Protein AF-A0A7W1J9X6-F1 (afdb_monomer_lite)

Structure (mmCIF, N/CA/C/O backbone):
data_AF-A0A7W1J9X6-F1
#
_entry.id   AF-A0A7W1J9X6-F1
#
loop_
_atom_site.group_PDB
_atom_site.id
_atom_site.type_symbol
_atom_site.label_atom_id
_atom_site.label_alt_id
_atom_site.label_comp_id
_atom_site.label_asym_id
_atom_site.label_entity_id
_atom_site.label_seq_id
_atom_site.pdbx_PDB_ins_code
_atom_site.Cartn_x
_atom_site.Cartn_y
_atom_site.Cartn_z
_atom_site.occupancy
_atom_site.B_iso_or_equiv
_atom_site.auth_seq_id
_atom_site.auth_comp_id
_atom_site.auth_asym_id
_atom_site.auth_atom_id
_atom_site.pdbx_PDB_model_num
ATOM 1 N N . MET A 1 1 ? -16.966 -8.847 -24.712 1.00 37.19 1 MET A N 1
ATOM 2 C CA . MET A 1 1 ? -15.550 -8.453 -24.554 1.00 37.19 1 MET A CA 1
ATOM 3 C C . MET A 1 1 ? -15.502 -7.247 -23.636 1.00 37.19 1 MET A C 1
ATOM 5 O O . MET A 1 1 ? -15.793 -6.146 -24.081 1.00 37.19 1 MET A O 1
ATOM 9 N N . HIS A 1 2 ? -15.243 -7.450 -22.344 1.00 47.31 2 HIS A N 1
ATOM 10 C CA . HIS A 1 2 ? -15.051 -6.329 -21.428 1.00 47.31 2 HIS A CA 1
ATOM 11 C C . HIS A 1 2 ? -13.643 -5.797 -21.663 1.00 47.31 2 HIS A C 1
ATOM 13 O O . HIS A 1 2 ? -12.661 -6.481 -21.385 1.00 47.31 2 HIS A O 1
ATOM 19 N N . THR A 1 3 ? -13.545 -4.612 -22.255 1.00 46.31 3 THR A N 1
ATOM 20 C CA . THR A 1 3 ? -12.292 -3.868 -22.336 1.00 46.31 3 THR A CA 1
ATOM 21 C C . THR A 1 3 ? -11.804 -3.653 -20.908 1.00 46.31 3 THR A C 1
ATOM 23 O O . THR A 1 3 ? -12.395 -2.864 -20.168 1.00 46.31 3 THR A O 1
ATOM 26 N N . SER A 1 4 ? -10.783 -4.409 -20.501 1.00 52.22 4 SER A N 1
ATOM 27 C CA . SER A 1 4 ? -10.165 -4.299 -19.182 1.00 52.22 4 SER A CA 1
ATOM 28 C C . SER A 1 4 ? -9.414 -2.969 -19.123 1.00 52.22 4 SER A C 1
ATOM 30 O O . SER A 1 4 ? -8.250 -2.862 -19.496 1.00 52.22 4 SER A O 1
ATOM 32 N N . SER A 1 5 ? -10.142 -1.907 -18.783 1.00 56.19 5 SER A N 1
ATOM 33 C CA . SER A 1 5 ? -9.592 -0.568 -18.639 1.00 56.19 5 SER A CA 1
ATOM 34 C C . SER A 1 5 ? -8.954 -0.465 -17.260 1.00 56.19 5 SER A C 1
ATOM 36 O O . SER A 1 5 ? -9.630 -0.232 -16.261 1.00 56.19 5 SER A O 1
ATOM 38 N N . THR A 1 6 ? -7.632 -0.618 -17.201 1.00 59.97 6 THR A N 1
ATOM 39 C CA . THR A 1 6 ? -6.830 -0.405 -15.983 1.00 59.97 6 THR A CA 1
ATOM 40 C C . THR A 1 6 ? -6.778 1.065 -15.554 1.00 59.97 6 THR A C 1
ATOM 42 O O . THR A 1 6 ? -6.213 1.385 -14.514 1.00 59.97 6 THR A O 1
ATOM 45 N N . VAL A 1 7 ? -7.410 1.976 -16.305 1.00 62.91 7 VAL A N 1
ATOM 46 C CA . VAL A 1 7 ? -7.394 3.431 -16.068 1.00 62.91 7 VAL A CA 1
ATOM 47 C C . VAL A 1 7 ? -7.962 3.805 -14.688 1.00 62.91 7 VAL A C 1
ATOM 49 O O . VAL A 1 7 ? -7.599 4.841 -14.130 1.00 62.91 7 VAL A O 1
ATOM 52 N N . ARG A 1 8 ? -8.830 2.958 -14.115 1.00 68.44 8 ARG A N 1
ATOM 53 C CA . ARG A 1 8 ? -9.405 3.147 -12.771 1.00 68.44 8 ARG A CA 1
ATOM 54 C C . ARG A 1 8 ? -8.599 2.487 -11.647 1.00 68.44 8 ARG A C 1
ATOM 56 O O . ARG A 1 8 ? -8.801 2.838 -10.491 1.00 68.44 8 ARG A O 1
ATOM 63 N N . PHE A 1 9 ? -7.649 1.606 -11.964 1.00 83.06 9 PHE A N 1
ATOM 64 C CA . PHE A 1 9 ? -6.801 0.935 -10.978 1.00 83.06 9 PHE A CA 1
ATOM 65 C C . PHE A 1 9 ? -5.562 1.780 -10.663 1.00 83.06 9 PHE A C 1
ATOM 67 O O . PHE A 1 9 ? -4.435 1.453 -11.030 1.00 83.06 9 PHE A O 1
ATOM 74 N N . ARG A 1 10 ? -5.774 2.928 -10.018 1.00 87.25 10 ARG A N 1
ATOM 75 C CA . ARG A 1 10 ? -4.690 3.827 -9.610 1.00 87.25 10 ARG A CA 1
ATOM 76 C C . ARG A 1 10 ? -5.007 4.503 -8.289 1.00 87.25 10 ARG A C 1
ATOM 78 O O . ARG A 1 10 ? -6.156 4.850 -8.026 1.00 87.25 10 ARG A O 1
ATOM 85 N N . LYS A 1 11 ? -3.967 4.762 -7.501 1.00 87.88 11 LYS A N 1
ATOM 86 C CA . LYS A 1 11 ? -4.084 5.528 -6.261 1.00 87.88 11 LYS A CA 1
ATOM 87 C C . LYS A 1 11 ? -4.317 7.008 -6.587 1.00 87.88 11 LYS A C 1
ATOM 89 O O . LYS A 1 11 ? -3.573 7.606 -7.363 1.00 87.88 11 LYS A O 1
ATOM 94 N N . LEU A 1 12 ? -5.374 7.587 -6.027 1.00 88.88 12 LEU A N 1
ATOM 95 C CA . LEU A 1 12 ? -5.723 9.003 -6.163 1.00 88.88 12 LEU A CA 1
ATOM 96 C C . LEU A 1 12 ? -5.308 9.775 -4.907 1.00 88.88 12 LEU A C 1
ATOM 98 O O . LEU A 1 12 ? -5.044 9.190 -3.862 1.00 88.88 12 LEU A O 1
ATOM 102 N N . LYS A 1 13 ? -5.315 11.111 -4.980 1.00 89.12 13 LYS A N 1
ATOM 103 C CA . LYS A 1 13 ? -4.979 11.983 -3.838 1.00 89.12 13 LYS A CA 1
ATOM 104 C C . LYS A 1 13 ? -5.860 11.734 -2.600 1.00 89.12 13 LYS A C 1
ATOM 106 O O . LYS A 1 13 ? -5.402 11.950 -1.488 1.00 89.12 13 LYS A O 1
ATOM 111 N N . GLY A 1 14 ? -7.105 11.296 -2.798 1.00 89.06 14 GLY A N 1
ATOM 112 C CA . GLY A 1 14 ? -8.040 10.961 -1.717 1.00 89.06 14 GLY A CA 1
ATOM 113 C C . GLY A 1 14 ? -7.953 9.515 -1.221 1.00 89.06 14 GLY A C 1
ATOM 114 O O . GLY A 1 14 ? -8.779 9.115 -0.410 1.00 89.06 14 GLY A O 1
ATOM 115 N N . CYS A 1 15 ? -7.022 8.707 -1.735 1.00 94.12 15 CYS A N 1
ATOM 116 C CA . CYS A 1 15 ? -6.839 7.338 -1.264 1.00 94.12 15 CYS A CA 1
ATOM 117 C C . CYS A 1 15 ? -6.107 7.310 0.084 1.00 94.12 15 CYS A C 1
ATOM 119 O O . CYS A 1 15 ? -5.119 8.032 0.248 1.00 94.12 15 CYS A O 1
ATOM 121 N N . PRO A 1 16 ? -6.526 6.447 1.026 1.00 94.06 16 PRO A N 1
ATOM 122 C CA . PRO A 1 16 ? -5.826 6.284 2.291 1.00 94.06 16 PRO A CA 1
ATOM 123 C C . PRO A 1 16 ? -4.407 5.733 2.078 1.00 94.06 16 PRO A C 1
ATOM 125 O O . PRO A 1 16 ? -4.109 5.033 1.101 1.00 94.06 16 PRO A O 1
ATOM 128 N N . SER A 1 17 ? -3.505 6.047 3.010 1.00 91.94 17 SER A N 1
ATOM 129 C CA . SER A 1 17 ? -2.170 5.441 3.029 1.00 91.94 17 SER A CA 1
ATOM 130 C C . SER A 1 17 ? -2.260 3.946 3.358 1.00 91.94 17 SER A C 1
ATOM 132 O O . SER A 1 17 ? -3.209 3.505 4.008 1.00 91.94 17 SER A O 1
ATOM 134 N N . ALA A 1 18 ? -1.255 3.168 2.945 1.00 90.06 18 ALA A N 1
ATOM 135 C CA . ALA A 1 18 ? -1.183 1.745 3.288 1.00 90.06 18 ALA A CA 1
ATOM 136 C C . ALA A 1 18 ? -1.166 1.528 4.814 1.00 90.06 18 ALA A C 1
ATOM 138 O O . ALA A 1 18 ? -1.856 0.652 5.319 1.00 90.06 18 ALA A O 1
ATOM 139 N N . GLU A 1 19 ? -0.466 2.392 5.556 1.00 90.94 19 GLU A N 1
ATOM 140 C CA . GLU A 1 19 ? -0.474 2.406 7.025 1.00 90.94 19 GLU A CA 1
ATOM 141 C C . GLU A 1 19 ? -1.880 2.632 7.598 1.00 90.94 19 GLU A C 1
ATOM 143 O O . GLU A 1 19 ? -2.291 1.945 8.528 1.00 90.94 19 GLU A O 1
ATOM 148 N N . THR A 1 20 ? -2.664 3.540 7.009 1.00 92.69 20 THR A N 1
ATOM 149 C CA . THR A 1 20 ? -4.052 3.768 7.440 1.00 92.69 20 THR A CA 1
ATOM 150 C C . THR A 1 20 ? -4.916 2.529 7.194 1.00 92.69 20 THR A C 1
ATOM 152 O O . THR A 1 20 ? -5.727 2.178 8.046 1.00 92.69 20 THR A O 1
ATOM 155 N N . ILE A 1 21 ? -4.730 1.841 6.062 1.00 92.44 21 ILE A N 1
ATOM 156 C CA . ILE A 1 21 ? -5.435 0.584 5.759 1.00 92.44 21 ILE A CA 1
ATOM 157 C C . ILE A 1 21 ? -5.017 -0.523 6.742 1.00 92.44 21 ILE A C 1
ATOM 159 O O . ILE A 1 21 ? -5.874 -1.262 7.216 1.00 92.44 21 ILE A O 1
ATOM 163 N N . LEU A 1 22 ? -3.736 -0.615 7.111 1.00 90.44 22 LEU A N 1
ATOM 164 C CA . LEU A 1 22 ? -3.268 -1.559 8.133 1.00 90.44 22 LEU A CA 1
ATOM 165 C C . LEU A 1 22 ? -3.912 -1.280 9.496 1.00 90.44 22 LEU A C 1
ATOM 167 O O . LEU A 1 22 ? -4.474 -2.187 10.101 1.00 90.44 22 LEU A O 1
ATOM 171 N N . LEU A 1 23 ? -3.922 -0.022 9.946 1.00 91.19 23 LEU A N 1
ATOM 172 C CA . LEU A 1 23 ? -4.587 0.365 11.195 1.00 91.19 23 LEU A CA 1
ATOM 173 C C . LEU A 1 23 ? -6.099 0.097 11.160 1.00 91.19 23 LEU A C 1
ATOM 175 O O . LEU A 1 23 ? -6.686 -0.222 12.194 1.00 91.19 23 LEU A O 1
ATOM 179 N N . PHE A 1 24 ? -6.733 0.231 9.990 1.00 92.81 24 PHE A N 1
ATOM 180 C CA . PHE A 1 24 ? -8.135 -0.129 9.777 1.00 92.81 24 PHE A CA 1
ATOM 181 C C . PHE A 1 24 ? -8.362 -1.633 9.971 1.00 92.81 24 PHE A C 1
ATOM 183 O O . PHE A 1 24 ? -9.239 -2.016 10.742 1.00 92.81 24 PHE A O 1
ATOM 190 N N . VAL A 1 25 ? -7.538 -2.475 9.338 1.00 89.94 25 VAL A N 1
ATOM 191 C CA . VAL A 1 25 ? -7.591 -3.943 9.472 1.00 89.94 25 VAL A CA 1
ATOM 192 C C . VAL A 1 25 ? -7.334 -4.382 10.915 1.00 89.94 25 VAL A C 1
ATOM 194 O O . VAL A 1 25 ? -8.020 -5.261 11.428 1.00 89.94 25 VAL A O 1
ATOM 197 N N . GLU A 1 26 ? -6.387 -3.741 11.598 1.00 89.69 26 GLU A N 1
ATOM 198 C CA . GLU A 1 26 ? -6.076 -4.003 13.006 1.00 89.69 26 GLU A CA 1
ATOM 199 C C . GLU A 1 26 ? -7.108 -3.409 13.979 1.00 89.69 26 GLU A C 1
ATOM 201 O O . GLU A 1 26 ? -6.959 -3.549 15.192 1.00 89.69 26 GLU A O 1
ATOM 206 N N . THR A 1 27 ? -8.155 -2.738 13.483 1.00 88.12 27 THR A N 1
ATOM 207 C CA . THR A 1 27 ? -9.197 -2.055 14.274 1.00 88.12 27 THR A CA 1
ATOM 208 C C . THR A 1 27 ? -8.665 -0.978 15.233 1.00 88.12 27 THR A C 1
ATOM 210 O O . THR A 1 27 ? -9.320 -0.608 16.203 1.00 88.12 27 THR A O 1
ATOM 213 N N . LYS A 1 28 ? -7.484 -0.418 14.940 1.00 91.62 28 LYS A N 1
ATOM 214 C CA . LYS A 1 28 ? -6.798 0.602 15.758 1.00 91.62 28 LYS A CA 1
ATOM 215 C C . LYS A 1 28 ? -7.170 2.044 15.400 1.00 91.62 28 LYS A C 1
ATOM 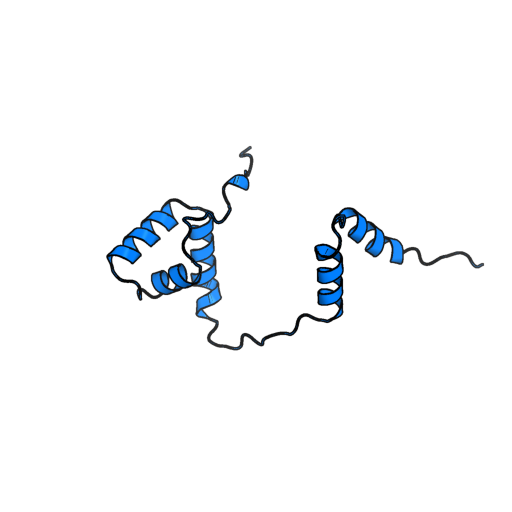217 O O . LYS A 1 28 ? -6.673 2.982 16.020 1.00 91.62 28 LYS A O 1
ATOM 222 N N . LEU A 1 29 ? -8.020 2.249 14.396 1.00 91.94 29 LEU A N 1
ATOM 223 C CA . LEU A 1 29 ? -8.557 3.569 14.057 1.00 91.94 29 LEU A CA 1
ATOM 224 C C . LEU A 1 29 ? -9.765 3.922 14.935 1.00 91.94 29 LEU A C 1
ATOM 226 O O . LEU A 1 29 ? -10.540 3.045 15.307 1.00 91.94 29 LEU A O 1
ATOM 230 N N . GLY A 1 30 ? -9.969 5.216 15.202 1.00 93.31 30 GLY A N 1
ATOM 231 C CA . GLY A 1 30 ? -11.213 5.713 15.800 1.00 93.31 30 GLY A CA 1
ATOM 232 C C . GLY A 1 30 ? -12.425 5.493 14.885 1.00 93.31 30 GLY A C 1
ATOM 233 O O . GLY A 1 30 ? -12.280 5.415 13.665 1.00 93.31 30 GLY A O 1
ATOM 234 N N . LEU A 1 31 ? -13.622 5.419 15.471 1.00 92.31 31 LEU A N 1
ATOM 235 C CA . LEU A 1 31 ? -14.854 4.978 14.799 1.00 92.31 31 LEU A CA 1
ATOM 236 C C . LEU A 1 31 ? -15.221 5.808 13.554 1.00 92.31 31 LEU A C 1
ATOM 238 O O . LEU A 1 31 ? -15.555 5.245 12.515 1.00 92.31 31 LEU A O 1
ATOM 242 N N . GLU A 1 32 ? -15.086 7.134 13.624 1.00 93.31 32 GLU A N 1
ATOM 243 C CA . GLU A 1 32 ? -15.320 8.033 12.482 1.00 93.31 32 GLU A CA 1
ATOM 244 C C . GLU A 1 32 ? -14.391 7.703 11.302 1.00 93.31 32 GLU A C 1
ATOM 246 O O . GLU A 1 32 ? -14.829 7.542 10.163 1.00 93.31 32 GLU A O 1
ATOM 251 N N . LYS A 1 33 ? -13.103 7.505 11.595 1.00 92.12 33 LYS A N 1
ATOM 252 C CA . LYS A 1 33 ? -12.079 7.217 10.589 1.00 92.12 33 LYS A CA 1
ATOM 253 C C . LYS A 1 33 ? -12.196 5.799 10.029 1.00 92.12 33 LYS A C 1
ATOM 255 O O . LYS A 1 33 ? -11.901 5.578 8.859 1.00 92.12 33 LYS A O 1
ATOM 260 N N . GLN A 1 34 ? -1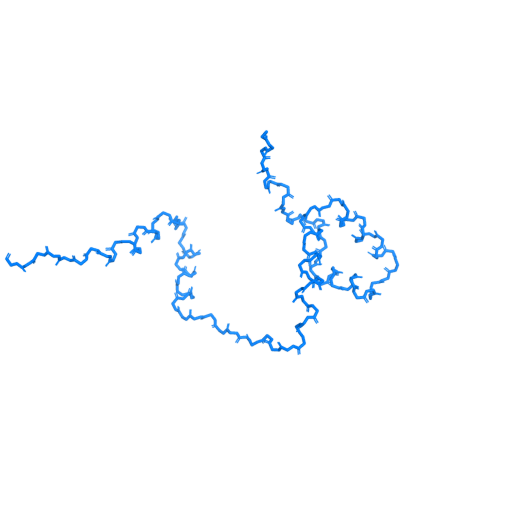2.662 4.840 10.832 1.00 93.88 34 GLN A N 1
ATOM 261 C CA . GLN A 1 34 ? -13.006 3.505 10.334 1.00 93.88 34 GLN A CA 1
ATOM 262 C C . GLN A 1 34 ? -14.125 3.573 9.294 1.00 93.88 34 GLN A C 1
ATOM 264 O O . GLN A 1 34 ? -14.008 2.958 8.236 1.00 93.88 34 GLN A O 1
ATOM 269 N N . GLN A 1 35 ? -15.179 4.348 9.563 1.00 95.56 35 GLN A N 1
ATOM 270 C CA . GLN A 1 35 ? -16.299 4.493 8.638 1.00 95.56 35 GLN A CA 1
ATOM 271 C C . GLN A 1 35 ? -15.876 5.165 7.324 1.00 95.56 35 GLN A C 1
ATOM 273 O O . GLN A 1 35 ? -16.282 4.723 6.246 1.00 95.56 35 GLN A O 1
ATOM 278 N N . GLU A 1 36 ? -15.038 6.202 7.396 1.00 95.25 36 GLU A N 1
ATOM 279 C CA . GLU A 1 36 ? -14.481 6.871 6.216 1.00 95.25 36 GLU A CA 1
ATOM 280 C C . GLU A 1 36 ? -13.678 5.893 5.345 1.00 95.25 36 GLU A C 1
ATOM 282 O O . GLU A 1 36 ? -13.927 5.770 4.142 1.00 95.25 36 GLU A O 1
ATOM 287 N N . VAL A 1 37 ? -12.759 5.138 5.958 1.00 94.56 37 VAL A N 1
ATOM 288 C CA . VAL A 1 37 ? -11.920 4.161 5.250 1.00 94.56 37 VAL A CA 1
ATOM 289 C C . VAL A 1 37 ? -12.767 3.039 4.650 1.00 94.56 37 VAL A C 1
ATOM 291 O O . VAL A 1 37 ? -12.585 2.715 3.480 1.00 94.56 37 VAL A O 1
ATOM 294 N N . ALA A 1 38 ? -13.740 2.497 5.388 1.00 94.94 38 ALA A N 1
ATOM 295 C CA . ALA A 1 38 ? -14.651 1.473 4.875 1.00 94.94 38 ALA A CA 1
ATOM 296 C C . ALA A 1 38 ? -15.435 1.965 3.647 1.00 94.94 38 ALA A C 1
ATOM 298 O O . ALA A 1 38 ? -15.542 1.259 2.643 1.00 94.94 38 ALA A O 1
ATOM 299 N N . THR A 1 39 ? -15.928 3.205 3.702 1.00 95.50 39 THR A N 1
ATOM 300 C CA . THR A 1 39 ? -16.649 3.832 2.587 1.00 95.50 39 THR A CA 1
ATOM 301 C C . THR A 1 39 ? -15.741 3.996 1.365 1.00 95.50 39 THR A C 1
ATOM 303 O O . THR A 1 39 ? -16.154 3.702 0.244 1.00 95.50 39 THR A O 1
ATOM 306 N N . HIS A 1 40 ? -14.484 4.407 1.566 1.00 95.06 40 HIS A N 1
ATOM 307 C CA . HIS A 1 40 ? -13.509 4.516 0.480 1.00 95.06 40 HIS A CA 1
ATOM 308 C C . HIS A 1 40 ? -13.181 3.156 -0.148 1.00 95.06 40 HIS A C 1
ATOM 310 O O . HIS A 1 40 ? -13.163 3.032 -1.372 1.00 95.06 40 HIS A O 1
ATOM 316 N N . LEU A 1 41 ? -12.923 2.134 0.674 1.00 93.75 41 LEU A N 1
ATOM 317 C CA . LEU A 1 41 ? -12.561 0.790 0.215 1.00 93.75 41 LEU A CA 1
ATOM 318 C C . LEU A 1 41 ? -13.662 0.153 -0.640 1.00 93.75 41 LEU A C 1
ATOM 320 O O . LEU A 1 41 ? -13.352 -0.551 -1.596 1.00 93.75 41 LEU A O 1
ATOM 324 N N . ALA A 1 42 ? -14.931 0.450 -0.349 1.00 91.62 42 ALA A N 1
ATOM 325 C CA . ALA A 1 42 ? -16.063 -0.007 -1.151 1.00 91.62 42 ALA A CA 1
ATOM 326 C C . ALA A 1 42 ? -16.169 0.685 -2.525 1.00 91.62 42 ALA A C 1
ATOM 328 O O . ALA A 1 42 ? -16.762 0.130 -3.447 1.00 91.62 42 ALA A O 1
ATOM 329 N N . ALA A 1 43 ? -15.620 1.895 -2.666 1.00 90.19 43 ALA A N 1
ATOM 330 C CA . ALA A 1 43 ? -15.734 2.713 -3.875 1.00 90.19 43 ALA A CA 1
ATOM 331 C C . ALA A 1 43 ? -14.466 2.716 -4.750 1.00 90.19 43 ALA A C 1
ATOM 333 O O . ALA A 1 43 ? -14.506 3.189 -5.887 1.00 90.19 43 ALA A O 1
ATOM 334 N N . CYS A 1 44 ? -13.334 2.235 -4.228 1.00 92.00 44 CYS A N 1
ATOM 335 C CA . CYS A 1 44 ? -12.032 2.294 -4.885 1.00 92.00 44 CYS A CA 1
ATOM 336 C C . CYS A 1 44 ? -11.449 0.893 -5.097 1.00 92.00 44 CYS A C 1
ATOM 338 O O . CYS A 1 44 ? -10.891 0.299 -4.172 1.00 92.00 44 CYS A O 1
ATOM 340 N N . ASP A 1 45 ? -11.492 0.413 -6.344 1.00 90.62 45 ASP A N 1
ATOM 341 C CA . ASP A 1 45 ? -10.962 -0.901 -6.738 1.00 90.62 45 ASP A CA 1
ATOM 342 C C . ASP A 1 45 ? -9.486 -1.087 -6.341 1.00 90.62 45 ASP A C 1
ATOM 344 O O . ASP A 1 45 ? -9.080 -2.168 -5.913 1.00 90.62 45 ASP A O 1
ATOM 348 N N . PHE A 1 46 ? -8.678 -0.021 -6.445 1.00 92.62 46 PHE A N 1
ATOM 349 C CA . PHE A 1 46 ? -7.262 -0.056 -6.072 1.00 92.62 46 PHE A CA 1
ATOM 350 C C . PHE A 1 46 ? -7.077 -0.302 -4.572 1.00 92.62 46 PHE A C 1
ATOM 352 O O . PHE A 1 46 ? -6.347 -1.209 -4.182 1.00 92.62 46 PHE A O 1
ATOM 359 N N . CYS A 1 47 ? -7.737 0.488 -3.722 1.00 93.25 47 CYS A N 1
ATOM 360 C CA . CYS A 1 47 ? -7.569 0.374 -2.274 1.00 93.25 47 CYS A CA 1
ATOM 361 C C . CYS A 1 47 ? -8.243 -0.885 -1.714 1.00 93.25 47 CYS A C 1
ATOM 363 O O . CYS A 1 47 ? -7.725 -1.465 -0.763 1.00 93.25 47 CYS A O 1
ATOM 365 N N . GLY A 1 48 ? -9.336 -1.354 -2.325 1.00 91.31 48 GLY A N 1
ATOM 366 C CA . GLY A 1 48 ? -9.918 -2.658 -2.007 1.00 91.31 48 GLY A CA 1
ATOM 367 C C . GLY A 1 48 ? -8.930 -3.800 -2.269 1.00 91.31 48 GLY A C 1
ATOM 368 O O . GLY A 1 48 ? -8.696 -4.632 -1.393 1.00 91.31 48 GLY A O 1
ATOM 369 N N . ALA A 1 49 ? -8.271 -3.800 -3.433 1.00 91.75 49 ALA A N 1
ATOM 370 C CA . ALA A 1 49 ? -7.220 -4.771 -3.738 1.00 91.75 49 ALA A CA 1
ATOM 371 C C . ALA A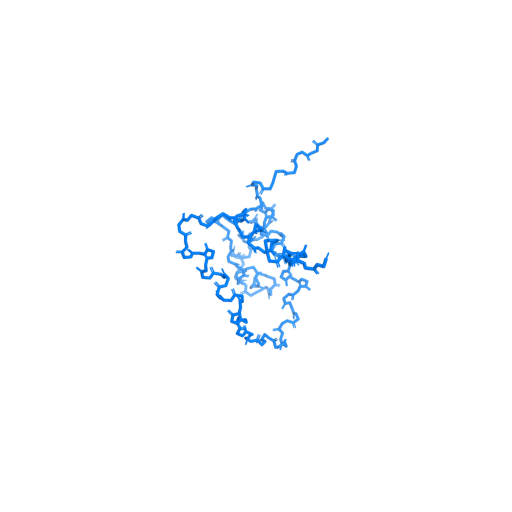 1 49 ? -5.994 -4.629 -2.814 1.00 91.75 49 ALA A C 1
ATOM 373 O O . ALA A 1 49 ? -5.459 -5.637 -2.355 1.00 91.75 49 ALA A O 1
ATOM 374 N N . GLU A 1 50 ? -5.576 -3.397 -2.498 1.00 92.25 50 GLU A N 1
ATOM 375 C CA . GLU A 1 50 ? -4.494 -3.108 -1.543 1.00 92.25 50 GLU A CA 1
ATOM 376 C C . GLU A 1 50 ? -4.817 -3.692 -0.159 1.00 92.25 50 GLU A C 1
ATOM 378 O O . GLU A 1 50 ? -3.981 -4.374 0.424 1.00 92.25 50 GLU A O 1
ATOM 383 N N . MET A 1 51 ? -6.047 -3.531 0.341 1.00 92.31 51 MET A N 1
ATOM 384 C CA . MET A 1 51 ? -6.485 -4.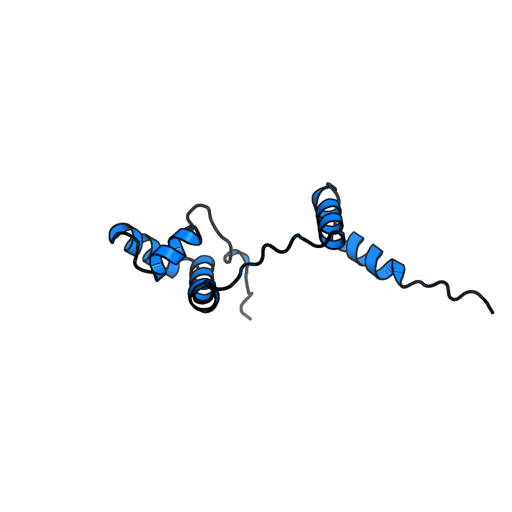150 1.596 1.00 92.31 51 MET A CA 1
ATOM 385 C C . MET A 1 51 ? -6.384 -5.678 1.539 1.00 92.31 51 MET A C 1
ATOM 387 O O . MET A 1 51 ? -5.831 -6.281 2.457 1.00 92.31 51 MET A O 1
ATOM 391 N N . HIS A 1 52 ? -6.871 -6.314 0.470 1.00 90.12 52 HIS A N 1
ATOM 392 C CA . HIS A 1 52 ? -6.754 -7.767 0.315 1.00 90.12 52 HIS A CA 1
ATOM 393 C C . HIS A 1 52 ? -5.295 -8.235 0.305 1.00 90.12 52 HIS A C 1
ATOM 395 O O . HIS A 1 52 ? -4.980 -9.259 0.911 1.00 90.12 52 HIS A O 1
ATOM 401 N N . LEU A 1 53 ? -4.402 -7.490 -0.348 1.00 88.62 53 LEU A N 1
ATOM 402 C CA . LEU A 1 53 ? -2.971 -7.783 -0.340 1.00 88.62 53 LEU A CA 1
ATOM 403 C C . LEU A 1 53 ? -2.406 -7.710 1.086 1.00 88.62 53 LEU A C 1
ATOM 405 O O . LEU A 1 53 ? -1.742 -8.641 1.537 1.00 88.62 53 LEU A O 1
ATOM 409 N N . LEU A 1 54 ? -2.704 -6.630 1.808 1.00 86.69 54 LEU A N 1
ATOM 410 C CA . LEU A 1 54 ? -2.199 -6.392 3.159 1.00 86.69 54 LEU A CA 1
ATOM 411 C C . LEU A 1 54 ? -2.715 -7.440 4.159 1.00 86.69 54 LEU A C 1
ATOM 413 O O . LEU A 1 54 ? -1.926 -7.992 4.922 1.00 86.69 54 LEU A O 1
ATOM 417 N N . VAL A 1 55 ? -4.006 -7.778 4.124 1.00 86.38 55 VAL A N 1
ATOM 418 C CA . VAL A 1 55 ? -4.601 -8.792 5.015 1.00 86.38 55 VAL A CA 1
ATOM 419 C C . VAL A 1 55 ? -3.946 -10.160 4.819 1.00 86.38 55 VAL A C 1
ATOM 421 O O . VAL A 1 55 ? -3.622 -10.833 5.794 1.00 86.38 55 VAL A O 1
ATOM 424 N N . ASN A 1 56 ? -3.727 -10.570 3.567 1.00 84.31 56 ASN A N 1
ATOM 425 C CA . ASN A 1 56 ? -3.252 -11.921 3.265 1.00 84.31 56 ASN A CA 1
ATOM 426 C C . ASN A 1 56 ? -1.726 -12.070 3.323 1.00 84.31 56 ASN A C 1
ATOM 428 O O . ASN A 1 56 ? -1.236 -13.181 3.511 1.00 84.31 56 ASN A O 1
ATOM 432 N N . HIS A 1 57 ? -0.970 -10.981 3.145 1.00 77.50 57 HIS A N 1
ATOM 433 C CA . HIS A 1 57 ? 0.485 -11.055 2.978 1.00 77.50 57 HIS A CA 1
ATOM 434 C C . HIS A 1 57 ? 1.293 -10.182 3.945 1.00 77.50 57 HIS A C 1
ATOM 436 O O . HIS A 1 57 ? 2.478 -10.455 4.126 1.00 77.50 57 HIS A O 1
ATOM 442 N N . CYS A 1 58 ? 0.700 -9.176 4.601 1.00 69.00 58 CYS A N 1
ATOM 443 C CA . CYS A 1 58 ? 1.427 -8.343 5.570 1.00 69.00 58 CYS A CA 1
ATOM 444 C C . CYS A 1 58 ? 1.311 -8.821 7.024 1.00 69.00 58 CYS A C 1
ATOM 446 O O . CYS A 1 58 ? 2.210 -8.531 7.811 1.00 69.00 58 CYS A O 1
ATOM 448 N N . ALA A 1 59 ? 0.286 -9.603 7.384 1.00 56.69 59 ALA A N 1
ATOM 449 C CA . ALA A 1 59 ? 0.127 -10.129 8.748 1.00 56.69 59 ALA A CA 1
ATOM 450 C C . ALA A 1 59 ? 1.295 -11.036 9.198 1.00 56.69 59 ALA A C 1
ATOM 452 O O . ALA A 1 59 ? 1.544 -11.194 10.390 1.00 56.69 59 ALA A O 1
ATOM 453 N N . THR A 1 60 ? 2.055 -11.593 8.252 1.00 54.53 60 THR A N 1
ATOM 454 C CA . THR A 1 60 ? 3.187 -12.496 8.518 1.00 54.53 60 THR A CA 1
ATOM 455 C C . THR A 1 60 ? 4.528 -11.769 8.653 1.00 54.53 60 THR A C 1
ATOM 457 O O . THR A 1 60 ? 5.556 -12.407 8.874 1.00 54.53 60 THR A O 1
ATOM 460 N N . VAL A 1 61 ? 4.565 -10.438 8.542 1.00 53.47 61 VAL A N 1
ATOM 461 C CA . VAL A 1 61 ? 5.830 -9.688 8.508 1.00 53.47 61 VAL A CA 1
ATOM 462 C C . VAL A 1 61 ? 6.311 -9.260 9.901 1.00 53.47 61 VAL A C 1
ATOM 464 O O . VAL A 1 61 ? 6.853 -8.180 10.108 1.00 53.47 61 VAL A O 1
ATOM 467 N N . SER A 1 62 ? 6.142 -10.139 10.887 1.00 53.47 62 SER A N 1
ATOM 468 C CA . SER A 1 62 ? 6.905 -10.068 12.142 1.00 53.47 62 SER A CA 1
ATOM 469 C C . SER A 1 62 ? 8.276 -10.752 12.027 1.00 53.47 62 SER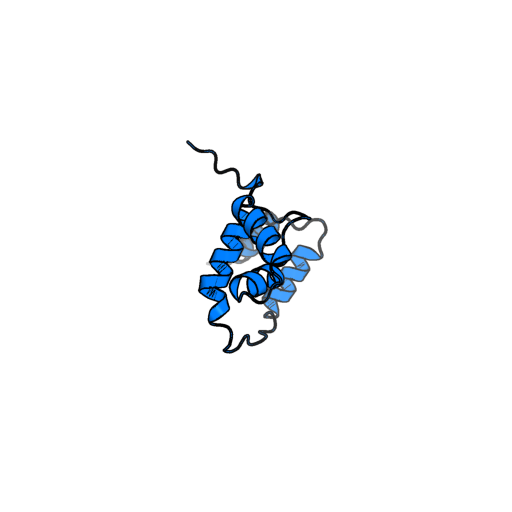 A C 1
ATOM 471 O O . SER A 1 62 ? 9.055 -10.729 12.975 1.00 53.47 62 SER A O 1
ATOM 473 N N . GLY A 1 63 ? 8.593 -11.354 10.874 1.00 52.41 63 GLY A N 1
ATOM 474 C CA . GLY A 1 63 ? 9.865 -12.019 10.613 1.00 52.41 63 GLY A CA 1
ATOM 475 C C . GLY A 1 63 ? 10.596 -11.405 9.423 1.00 52.41 63 GLY A C 1
ATOM 476 O O . GLY A 1 63 ? 10.252 -11.679 8.282 1.00 52.41 63 GLY A O 1
ATOM 477 N N . PHE A 1 64 ? 11.635 -10.623 9.712 1.00 51.09 64 PHE A N 1
ATOM 478 C CA . PHE A 1 64 ? 12.752 -10.336 8.807 1.00 51.09 64 PHE A CA 1
ATOM 479 C C . PHE A 1 64 ? 12.395 -9.704 7.449 1.00 51.09 64 PHE A C 1
ATOM 481 O O . PHE A 1 64 ? 12.650 -10.284 6.394 1.00 51.09 64 PHE A O 1
ATOM 488 N N . PHE A 1 65 ? 11.968 -8.435 7.444 1.00 56.03 65 PHE A N 1
ATOM 489 C CA . PHE A 1 65 ? 12.415 -7.563 6.352 1.00 56.03 65 PHE A CA 1
ATOM 490 C C . PHE A 1 65 ? 13.925 -7.392 6.507 1.00 56.03 65 PHE A C 1
ATOM 492 O O . PHE A 1 65 ? 14.406 -6.487 7.189 1.00 56.03 65 PHE A O 1
ATOM 499 N N . GLN A 1 66 ? 14.691 -8.304 5.919 1.00 59.94 66 GLN A N 1
ATOM 500 C CA . GLN A 1 66 ? 16.097 -8.044 5.700 1.00 59.94 66 GLN A CA 1
ATOM 501 C C . GLN A 1 66 ? 16.138 -6.903 4.689 1.00 59.94 66 GLN A C 1
ATOM 503 O O . GLN A 1 66 ? 15.684 -7.067 3.557 1.00 59.94 66 GLN A O 1
ATOM 508 N N . LEU A 1 67 ? 16.603 -5.730 5.125 1.00 61.28 67 LEU A N 1
ATOM 509 C CA . LEU A 1 67 ? 16.961 -4.645 4.220 1.00 61.28 67 LEU A CA 1
ATOM 510 C C . LEU A 1 67 ? 18.010 -5.214 3.265 1.00 61.28 67 LEU A C 1
ATOM 512 O O . LEU A 1 67 ? 19.187 -5.320 3.597 1.00 61.28 67 LEU A O 1
ATOM 516 N N . CYS A 1 68 ? 17.553 -5.699 2.118 1.00 67.88 68 CYS A N 1
ATOM 517 C CA . CYS A 1 68 ? 18.424 -6.177 1.072 1.00 67.88 68 CYS A CA 1
ATOM 518 C C . CYS A 1 68 ? 18.877 -4.930 0.331 1.00 67.88 68 CYS A C 1
ATOM 520 O O . CYS A 1 68 ? 18.064 -4.247 -0.297 1.00 67.88 68 CYS A O 1
ATOM 522 N N . GLU A 1 69 ? 20.159 -4.599 0.460 1.00 79.75 69 GLU A N 1
ATOM 523 C CA . GLU A 1 69 ? 20.753 -3.590 -0.401 1.00 79.75 69 GLU A CA 1
ATOM 524 C C . GLU A 1 69 ? 20.504 -3.998 -1.852 1.00 79.75 69 GLU A C 1
ATOM 526 O O . GLU A 1 69 ? 20.705 -5.157 -2.227 1.00 79.75 69 GLU A O 1
ATOM 531 N N . MET A 1 70 ? 20.017 -3.055 -2.660 1.00 82.56 70 MET A N 1
ATOM 532 C CA . MET A 1 70 ? 19.777 -3.314 -4.072 1.00 82.56 70 MET A CA 1
ATOM 533 C C . MET A 1 70 ? 21.097 -3.783 -4.701 1.00 82.56 70 MET A C 1
ATOM 535 O O . MET A 1 70 ? 22.078 -3.040 -4.640 1.00 82.56 70 MET A O 1
ATOM 539 N N . PRO A 1 71 ? 21.154 -4.982 -5.310 1.00 89.94 71 PRO A N 1
ATOM 540 C CA . PRO A 1 71 ? 22.368 -5.459 -5.950 1.00 89.94 71 PRO A CA 1
ATOM 541 C C . PRO A 1 71 ? 22.924 -4.410 -6.915 1.00 89.94 71 PRO A C 1
ATOM 543 O O . PRO A 1 71 ? 22.183 -3.873 -7.739 1.00 89.94 71 PRO A O 1
ATOM 546 N N . LEU A 1 72 ? 24.231 -4.151 -6.848 1.00 87.31 72 LEU A N 1
ATOM 547 C CA . LEU A 1 72 ? 24.897 -3.101 -7.629 1.00 87.31 72 LEU A CA 1
ATOM 548 C C . LEU A 1 72 ? 24.547 -3.105 -9.137 1.00 87.31 72 LEU A C 1
ATOM 550 O O . LEU A 1 72 ? 24.374 -2.024 -9.703 1.00 87.31 72 LEU A O 1
ATOM 554 N N . PRO A 1 73 ? 24.389 -4.262 -9.822 1.00 88.88 73 PRO A N 1
ATOM 555 C CA . PRO A 1 73 ? 23.944 -4.272 -11.217 1.00 88.88 73 PRO A CA 1
ATOM 556 C C . PRO A 1 73 ? 22.538 -3.690 -11.415 1.00 88.88 73 PRO A C 1
ATOM 558 O O . PRO A 1 73 ? 22.305 -2.971 -12.385 1.00 88.88 73 PRO A O 1
ATOM 561 N N . LEU A 1 74 ? 21.614 -3.966 -10.490 1.00 85.56 74 LEU A N 1
ATOM 562 C CA . LEU A 1 74 ? 20.245 -3.449 -10.524 1.00 85.56 74 LEU A CA 1
ATOM 563 C C . LEU A 1 74 ? 20.203 -1.960 -10.186 1.00 85.56 74 LEU A C 1
ATOM 565 O O . LEU A 1 74 ? 19.469 -1.217 -10.832 1.00 85.56 74 LEU A O 1
ATOM 569 N N . GLN A 1 75 ? 21.038 -1.516 -9.246 1.00 88.38 75 GLN A N 1
ATOM 570 C CA . GLN A 1 75 ? 21.183 -0.097 -8.934 1.00 88.38 75 GLN A CA 1
ATOM 571 C C . GLN A 1 75 ? 21.666 0.690 -10.159 1.00 88.38 75 GLN A C 1
ATOM 573 O O . GLN A 1 75 ? 21.003 1.634 -10.582 1.00 88.38 75 GLN A O 1
ATOM 578 N N . ARG A 1 76 ? 22.750 0.243 -10.808 1.00 86.19 76 ARG A N 1
ATOM 579 C CA . ARG A 1 76 ? 23.262 0.865 -12.043 1.00 86.19 76 ARG A CA 1
ATOM 580 C C . ARG A 1 76 ? 22.237 0.846 -13.170 1.00 86.19 76 ARG A C 1
ATOM 582 O O . ARG A 1 76 ? 22.167 1.784 -13.961 1.00 86.19 76 ARG A O 1
ATOM 589 N N . LEU A 1 77 ? 21.458 -0.228 -13.290 1.00 81.19 77 LEU A N 1
ATOM 590 C CA . LEU A 1 77 ? 20.381 -0.297 -14.274 1.00 81.19 77 LEU A CA 1
ATOM 591 C C . LEU A 1 77 ? 19.318 0.772 -13.991 1.00 81.19 77 LEU A C 1
ATOM 593 O O . LEU A 1 77 ? 18.959 1.515 -14.901 1.00 81.19 77 LEU A O 1
ATOM 597 N N . ALA A 1 78 ? 18.856 0.879 -12.744 1.00 85.38 78 ALA A N 1
ATOM 598 C CA . ALA A 1 78 ? 17.871 1.875 -12.335 1.00 85.38 78 ALA A CA 1
ATOM 599 C C . ALA A 1 78 ? 18.374 3.306 -12.576 1.00 85.38 78 ALA A C 1
ATOM 601 O O . ALA A 1 78 ? 17.653 4.114 -13.153 1.00 85.38 78 ALA A O 1
ATOM 602 N N . GLU A 1 79 ? 19.626 3.599 -12.221 1.00 87.06 79 GLU A N 1
ATOM 603 C CA . GLU A 1 79 ? 20.268 4.893 -12.481 1.00 87.06 79 GLU A CA 1
ATOM 604 C C . GLU A 1 79 ? 20.322 5.225 -13.976 1.00 87.06 79 GLU A C 1
ATOM 606 O O . GLU A 1 79 ? 20.034 6.352 -14.361 1.00 87.06 79 GLU A O 1
ATOM 611 N N . ASN A 1 80 ? 20.623 4.254 -14.843 1.00 83.56 80 ASN A N 1
ATOM 612 C CA . ASN A 1 80 ? 20.627 4.476 -16.292 1.00 83.56 80 ASN A CA 1
ATOM 613 C C . ASN A 1 80 ? 19.220 4.709 -16.864 1.00 83.56 80 ASN A C 1
ATOM 615 O O . ASN A 1 80 ? 19.061 5.511 -17.783 1.00 83.56 80 ASN A O 1
ATOM 619 N N . ILE A 1 81 ? 18.211 4.008 -16.334 1.00 80.25 81 ILE A N 1
ATOM 620 C CA . ILE A 1 81 ? 16.810 4.180 -16.740 1.00 80.25 81 ILE A CA 1
ATOM 621 C C . ILE A 1 81 ? 16.303 5.565 -16.326 1.00 80.25 81 ILE A C 1
ATOM 623 O O . ILE A 1 81 ? 15.674 6.255 -17.121 1.00 80.25 81 ILE A O 1
ATOM 627 N N . LEU A 1 82 ? 16.558 5.957 -15.077 1.00 80.00 82 LEU A N 1
ATOM 628 C CA . LEU A 1 82 ? 15.985 7.157 -14.466 1.00 80.00 82 LEU A CA 1
ATOM 629 C C . LEU A 1 82 ? 16.812 8.421 -14.732 1.00 80.00 82 LEU A C 1
ATOM 631 O O . LEU A 1 82 ? 16.259 9.514 -14.774 1.00 80.00 82 LEU A O 1
ATOM 635 N N . GLY A 1 83 ? 18.128 8.283 -14.902 1.00 73.19 83 GLY A N 1
ATOM 636 C CA . GLY A 1 83 ? 19.065 9.387 -15.116 1.00 73.19 83 GLY A CA 1
ATOM 637 C C . GLY A 1 83 ? 19.190 9.841 -16.569 1.00 73.19 83 GLY A C 1
ATOM 638 O O . GLY A 1 83 ? 19.895 10.807 -16.848 1.00 73.19 83 GLY A O 1
ATOM 639 N N . SER A 1 84 ? 18.528 9.169 -17.511 1.00 61.75 84 SER A N 1
ATOM 640 C CA . SER A 1 84 ? 18.518 9.573 -18.913 1.00 61.75 84 SER A CA 1
ATOM 641 C C . SER A 1 84 ? 17.130 10.068 -19.296 1.00 61.75 84 SER A C 1
ATOM 643 O O . SER A 1 84 ? 16.172 9.302 -19.350 1.00 61.75 84 SER A O 1
ATOM 645 N N . GLU A 1 85 ? 17.041 11.349 -19.655 1.00 60.03 85 GLU A N 1
ATOM 646 C CA . GLU A 1 85 ? 15.812 11.999 -20.139 1.00 60.03 85 GLU A CA 1
ATOM 647 C C . GLU A 1 85 ? 15.226 11.339 -21.411 1.00 60.03 85 GLU A C 1
ATOM 649 O O . GLU A 1 85 ? 14.139 11.693 -21.857 1.00 60.03 85 GLU A O 1
ATOM 654 N N . THR A 1 86 ? 15.922 10.360 -22.008 1.00 58.97 86 THR A N 1
ATOM 655 C CA . THR A 1 86 ? 15.521 9.669 -23.246 1.00 58.97 86 THR A CA 1
ATOM 656 C C . THR A 1 86 ? 15.673 8.144 -23.191 1.00 58.97 86 THR A C 1
ATOM 658 O O . THR A 1 86 ? 15.757 7.487 -24.241 1.00 58.97 86 THR A O 1
ATOM 661 N N . PHE A 1 87 ? 15.705 7.550 -21.993 1.00 60.47 87 PHE A N 1
ATOM 662 C CA . PHE A 1 87 ? 15.719 6.096 -21.870 1.00 60.47 87 PHE A CA 1
ATOM 663 C C . PHE A 1 87 ? 14.337 5.507 -22.159 1.00 60.47 87 PHE A C 1
ATOM 665 O O . PHE A 1 87 ? 13.416 5.577 -21.350 1.00 60.47 87 PHE A O 1
ATOM 672 N N . THR A 1 88 ? 14.186 4.892 -23.329 1.00 65.94 88 THR A N 1
ATOM 673 C CA . THR A 1 88 ? 13.011 4.085 -23.659 1.00 65.94 88 THR A CA 1
ATOM 674 C C . THR A 1 88 ? 13.332 2.615 -23.423 1.00 65.94 88 THR A C 1
ATOM 676 O O . THR A 1 88 ? 14.413 2.146 -23.775 1.00 65.94 88 THR A O 1
ATOM 679 N N . LEU A 1 89 ? 12.381 1.859 -22.863 1.00 64.62 89 LEU A N 1
ATOM 680 C CA . LEU A 1 89 ? 12.529 0.412 -22.631 1.00 64.62 89 LEU A CA 1
ATOM 681 C C . LEU A 1 89 ? 12.956 -0.356 -23.895 1.00 64.62 89 LEU A C 1
ATOM 683 O O . LEU A 1 89 ? 13.650 -1.361 -23.797 1.00 64.62 89 LEU A O 1
ATOM 687 N N . VAL A 1 90 ? 12.616 0.161 -25.078 1.00 65.56 90 VAL A N 1
ATOM 688 C CA . VAL A 1 90 ? 13.052 -0.367 -26.378 1.00 65.56 90 VAL A CA 1
ATOM 689 C C . VAL A 1 90 ? 14.583 -0.393 -26.501 1.00 65.56 90 VAL A C 1
ATOM 691 O O . VAL A 1 90 ? 15.142 -1.435 -26.831 1.00 65.56 90 VAL A O 1
ATOM 694 N N . LYS A 1 91 ? 15.281 0.693 -26.137 1.00 66.44 91 LYS A N 1
ATOM 695 C CA . LYS A 1 91 ? 16.755 0.762 -26.189 1.00 66.44 91 LYS A CA 1
ATOM 696 C C . LYS A 1 91 ? 17.426 -0.199 -25.204 1.00 66.44 91 LYS A C 1
ATOM 698 O O . LYS A 1 91 ? 18.535 -0.667 -25.456 1.00 66.44 91 LYS A O 1
ATOM 703 N N . LEU A 1 92 ? 16.775 -0.495 -24.074 1.00 66.50 92 LEU A N 1
ATOM 704 C CA . LEU A 1 92 ? 17.274 -1.483 -23.113 1.00 66.50 92 LEU A CA 1
ATOM 705 C C . LEU A 1 92 ? 17.238 -2.886 -23.705 1.00 66.50 92 LEU A C 1
ATOM 707 O O . LEU A 1 92 ? 18.235 -3.599 -23.650 1.00 66.50 92 LEU A O 1
ATOM 711 N N . VAL A 1 93 ? 16.093 -3.261 -24.276 1.00 68.25 93 VAL A N 1
ATOM 712 C CA . VAL A 1 93 ? 15.893 -4.573 -24.894 1.00 68.25 93 VAL A CA 1
ATOM 713 C C . VAL A 1 93 ? 16.892 -4.757 -26.038 1.00 68.25 93 VAL A C 1
ATOM 715 O O . VAL A 1 93 ? 17.595 -5.758 -26.075 1.00 68.25 93 VAL A O 1
ATOM 718 N N . GLU A 1 94 ? 17.086 -3.758 -26.897 1.00 68.44 94 GLU A N 1
ATOM 719 C CA . GLU A 1 94 ? 18.104 -3.824 -27.956 1.00 68.44 94 GLU A CA 1
ATOM 720 C C . GLU A 1 94 ? 19.525 -4.035 -27.415 1.00 68.44 94 GLU A C 1
ATOM 722 O O . GLU A 1 94 ? 20.290 -4.816 -27.976 1.00 68.44 94 GLU A O 1
ATOM 727 N N . LYS A 1 95 ? 19.887 -3.390 -26.301 1.00 64.81 95 LYS A N 1
ATOM 728 C CA . LYS A 1 95 ? 21.222 -3.526 -25.700 1.00 64.81 95 LYS A CA 1
ATOM 729 C C . LYS A 1 95 ? 21.435 -4.877 -25.011 1.00 64.81 95 LYS A C 1
ATOM 731 O O . LYS A 1 95 ? 22.542 -5.400 -25.066 1.00 64.81 95 LYS A O 1
ATOM 736 N N . VAL A 1 96 ? 20.394 -5.440 -24.397 1.00 68.94 96 VAL A N 1
ATOM 737 C CA . VAL A 1 96 ? 20.431 -6.765 -23.750 1.00 68.94 96 VAL A CA 1
ATOM 738 C C . VAL A 1 96 ? 20.459 -7.889 -24.788 1.00 68.94 96 VAL A C 1
ATOM 740 O O . VAL A 1 96 ? 21.184 -8.862 -24.622 1.00 68.94 96 VAL A O 1
ATOM 743 N N . HIS A 1 97 ? 19.727 -7.741 -25.892 1.00 62.00 97 HIS A N 1
ATOM 744 C CA . HIS A 1 97 ? 19.730 -8.716 -26.986 1.00 62.00 97 HIS A CA 1
ATOM 745 C C . HIS A 1 97 ? 20.916 -8.525 -27.955 1.00 62.00 97 HIS A C 1
ATOM 747 O O . HIS A 1 97 ? 21.299 -9.450 -28.667 1.00 62.00 97 HIS A O 1
ATOM 753 N N . GLY A 1 98 ? 21.534 -7.339 -27.985 1.00 52.84 98 GLY A N 1
ATOM 754 C CA . GLY A 1 98 ? 22.725 -7.050 -28.788 1.00 52.84 98 GLY A CA 1
ATOM 755 C C . GLY A 1 98 ? 23.998 -7.738 -28.285 1.00 52.84 98 GLY A C 1
ATOM 756 O O . GLY A 1 98 ? 24.912 -7.966 -29.075 1.00 52.84 98 GLY A O 1
ATOM 757 N N . THR A 1 99 ? 24.048 -8.119 -27.005 1.00 54.75 99 THR A N 1
ATOM 758 C CA . THR A 1 99 ? 25.159 -8.886 -26.416 1.00 54.75 99 THR A CA 1
ATOM 759 C C . THR A 1 99 ? 25.202 -10.359 -26.833 1.00 54.75 99 THR A C 1
ATOM 761 O O . THR A 1 99 ? 26.247 -10.981 -26.673 1.00 54.75 99 THR A O 1
ATOM 764 N N . ASP A 1 100 ? 24.137 -10.895 -27.443 1.00 50.69 100 ASP A N 1
ATOM 765 C CA . ASP A 1 100 ? 24.098 -12.287 -27.924 1.00 50.69 100 ASP A CA 1
ATOM 766 C C . ASP A 1 100 ? 24.633 -12.462 -29.355 1.00 50.69 100 ASP A C 1
ATOM 768 O O . ASP A 1 100 ? 24.739 -13.584 -29.852 1.00 50.69 100 ASP A O 1
ATOM 772 N N . ARG A 1 101 ? 25.045 -11.382 -30.037 1.00 50.44 101 ARG A N 1
ATOM 773 C CA . ARG A 1 101 ? 25.801 -11.494 -31.296 1.00 50.44 101 ARG A CA 1
ATOM 774 C C . ARG A 1 101 ? 27.278 -11.756 -31.003 1.00 50.44 101 ARG A C 1
ATOM 776 O O . ARG A 1 101 ? 28.139 -10.956 -31.362 1.00 50.44 101 ARG A O 1
ATOM 783 N N . LEU A 1 102 ? 27.563 -12.898 -30.374 1.00 49.03 102 LEU A N 1
ATOM 784 C CA . LEU A 1 102 ? 28.880 -13.522 -30.464 1.00 49.03 102 LEU A CA 1
ATOM 785 C C . LEU A 1 102 ? 29.201 -13.681 -31.953 1.00 49.03 102 LEU A C 1
ATOM 787 O O . LEU A 1 102 ? 28.492 -14.361 -32.697 1.00 49.03 102 LEU A O 1
ATOM 791 N N . SER A 1 103 ? 30.235 -12.975 -32.392 1.00 58.66 103 SER A N 1
ATOM 792 C CA . SER A 1 103 ? 30.797 -13.035 -33.732 1.00 58.66 103 SER A CA 1
ATOM 793 C C . SER A 1 103 ? 31.270 -14.458 -34.033 1.00 58.66 103 SER A C 1
ATOM 795 O O . SER A 1 103 ? 32.412 -14.812 -33.754 1.00 58.66 103 SER A O 1
ATOM 797 N N . LEU A 1 104 ? 30.395 -15.279 -34.617 1.00 47.66 104 LEU A N 1
ATOM 798 C CA . LEU A 1 104 ? 30.795 -16.459 -35.381 1.00 47.66 104 LEU A CA 1
ATOM 799 C C . LEU A 1 104 ? 31.288 -15.995 -36.754 1.00 47.66 104 LEU A C 1
ATOM 801 O O . LEU A 1 104 ? 30.596 -16.113 -37.761 1.00 47.66 104 LEU A O 1
ATOM 805 N N . THR A 1 105 ? 32.489 -15.435 -36.778 1.00 57.31 105 THR A N 1
ATOM 806 C CA . THR A 1 105 ? 33.334 -15.419 -37.971 1.00 57.31 105 THR A CA 1
ATOM 807 C C . THR A 1 105 ? 34.733 -15.793 -37.524 1.00 57.31 105 THR A C 1
ATOM 809 O O . THR A 1 105 ? 35.465 -14.922 -37.074 1.00 57.31 105 THR A O 1
ATOM 812 N N . ASP A 1 106 ? 35.030 -17.090 -37.576 1.00 47.81 106 ASP A N 1
ATOM 813 C CA . ASP A 1 106 ? 36.358 -17.642 -37.861 1.00 47.81 106 ASP A CA 1
ATOM 814 C C . ASP A 1 106 ? 36.233 -19.163 -38.052 1.00 47.81 106 ASP A C 1
ATOM 816 O O . ASP A 1 106 ? 36.047 -19.901 -37.082 1.00 47.81 106 ASP A O 1
ATOM 820 N N . ALA A 1 107 ? 36.265 -19.593 -39.320 1.00 39.72 107 ALA A N 1
ATOM 821 C CA . ALA A 1 107 ? 36.831 -20.847 -39.846 1.00 39.72 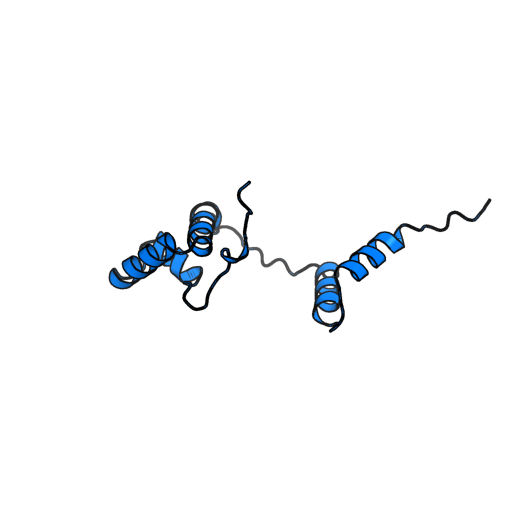107 ALA A CA 1
ATOM 822 C C . ALA A 1 107 ? 36.521 -20.965 -41.348 1.00 39.72 107 ALA A C 1
ATOM 824 O O . ALA A 1 107 ? 35.321 -21.026 -41.702 1.00 39.72 107 ALA A O 1
#

Sequence (107 aa):
MHTSSTVRFRKLKGCPSAETILLFVETKLGLEKQQEVATHLAACDFCGAEMHLLVNHCATVSGFFQLCEMPLPLQRLAENILGSETFTLVKLVEKVHGTDRLSLTDA

Foldseek 3Di:
DPPPPCVQQDDDPPQDDLVLLVCLVVVVDDPVSVVVNVVVLVVRPNVVVSSVCCVVPVVPPPDDPPVDDDPPVVVVVVCVCVVDPDDDVVVVVCVVVVVPCPDPPDD

Radius of gyration: 22.02 Å; chains: 1; bounding box: 54×33×56 Å

pLDDT: mean 76.59, std 16.74, range [37.19, 95.56]

Secondary structure (DSSP, 8-state):
-----GGG-S--TTSPPHHHHHHHHTT-S-HHHHHHHHHHHHH-HHHHHHHHHHHHHTTTTTS-----PPPHHHHHHHHHHHS-TT--HHHHHHHHHHTT-------